Protein AF-A0A849QWS5-F1 (afdb_monomer)

Foldseek 3Di:
DDCVVVVVVVVVVCVVVVHDVVVVVVVVVVVVVVVVVVVVVVVVVVVVVCVLAPPAAADEDEPDPCLLVVCPPPVNVVDLVRHQYEYEAQSQCSCVVVVHHHPYYDYPPPHDND

Solvent-accessible surface area (backbone atoms only — not comparable to full-atom values): 6653 Å² total; per-residue (Å²): 132,56,67,85,70,42,54,63,56,53,52,49,50,30,62,78,73,69,52,57,66,71,58,52,54,51,51,52,50,54,52,50,54,59,51,59,77,39,44,71,60,53,54,50,51,50,50,58,50,44,71,68,45,68,98,54,54,72,46,77,40,58,66,50,91,56,45,63,59,56,53,73,38,73,66,38,65,60,47,55,74,77,30,44,34,31,19,38,39,50,18,42,39,54,35,48,76,70,76,42,81,58,82,38,79,48,66,95,79,79,56,66,85,120

pLDDT: mean 90.15, std 9.07, range [57.0, 98.25]

Sequence (114 aa):
MKYSDWDPIYKEILVDFGFEQEKDDEAAGVASELIARKREVVETVKREVEMRIKGKIALVCGNAPCLERDIREKEFDDLSRDHVVIAADGATSALLRNAIIPELVVSDLDGNIA

Secondary structure (DSSP, 8-state):
--HHHHHHHHHHHHHHHT--HHHHHHHHHHHHHHHHTTHHHHHHHHHHHHHHHTTS-EEEE---TTHHHHHHSHHHHHHHHHSEEEEETTHHHHHHHTT---SEEE--S-S---

Structure (mmCIF, N/CA/C/O backbone):
data_AF-A0A849QWS5-F1
#
_entry.id   AF-A0A849QWS5-F1
#
loop_
_atom_site.group_PDB
_atom_site.id
_atom_site.type_symbol
_atom_site.label_atom_id
_atom_site.label_alt_id
_atom_site.label_comp_id
_atom_site.label_asym_id
_atom_site.label_entity_id
_atom_site.label_seq_id
_atom_site.pdbx_PDB_ins_code
_atom_site.Cartn_x
_atom_site.Cartn_y
_atom_site.Cartn_z
_atom_site.occupancy
_atom_site.B_iso_or_equiv
_atom_site.auth_seq_id
_atom_site.auth_comp_id
_atom_site.auth_asym_id
_atom_site.auth_atom_id
_atom_site.pdbx_PDB_model_num
ATOM 1 N N . MET A 1 1 ? 11.175 -2.902 3.346 1.00 76.19 1 MET A N 1
ATOM 2 C CA . MET A 1 1 ? 12.264 -3.733 2.787 1.00 76.19 1 MET A CA 1
ATOM 3 C C . MET A 1 1 ? 13.445 -2.820 2.483 1.00 76.19 1 MET A C 1
ATOM 5 O O . MET A 1 1 ? 13.199 -1.666 2.145 1.00 76.19 1 MET A O 1
ATOM 9 N N . LYS A 1 2 ? 14.698 -3.253 2.668 1.00 91.81 2 LYS A N 1
ATOM 10 C CA . LYS A 1 2 ? 15.845 -2.443 2.224 1.00 91.81 2 LYS A CA 1
ATOM 11 C C . LYS A 1 2 ? 15.996 -2.603 0.715 1.00 91.81 2 LYS A C 1
ATOM 13 O O . LYS A 1 2 ? 15.686 -3.665 0.192 1.00 91.81 2 LYS A O 1
ATOM 18 N N . TYR A 1 3 ? 16.520 -1.588 0.032 1.00 90.62 3 TYR A N 1
ATOM 19 C CA . TYR A 1 3 ? 16.761 -1.681 -1.412 1.00 90.62 3 TYR A CA 1
ATOM 20 C C . TYR A 1 3 ? 17.631 -2.895 -1.775 1.00 90.62 3 TYR A C 1
ATOM 22 O O . TYR A 1 3 ? 17.331 -3.598 -2.728 1.00 90.62 3 TYR A O 1
ATOM 30 N N . SER A 1 4 ? 18.638 -3.200 -0.949 1.00 96.38 4 SER A N 1
ATOM 31 C CA . SER A 1 4 ? 19.498 -4.380 -1.108 1.00 96.38 4 SER A CA 1
ATOM 32 C C . SER A 1 4 ? 18.741 -5.707 -1.157 1.00 96.38 4 SER A C 1
ATOM 34 O O . SER A 1 4 ? 19.211 -6.641 -1.793 1.00 96.38 4 SER A O 1
ATOM 36 N N . ASP A 1 5 ? 17.603 -5.791 -0.468 1.00 96.69 5 ASP A N 1
ATOM 37 C CA . ASP A 1 5 ? 16.792 -7.005 -0.397 1.00 96.69 5 ASP A CA 1
ATOM 38 C C . ASP A 1 5 ? 15.754 -7.035 -1.534 1.00 96.69 5 ASP A C 1
ATOM 40 O O . ASP A 1 5 ? 15.306 -8.103 -1.933 1.00 96.69 5 ASP A O 1
ATOM 44 N N . TRP A 1 6 ? 15.376 -5.860 -2.052 1.00 95.62 6 TRP A N 1
ATOM 45 C CA . TRP A 1 6 ? 14.385 -5.692 -3.117 1.00 95.62 6 TRP A CA 1
ATOM 46 C C . TRP A 1 6 ? 14.977 -5.830 -4.523 1.00 95.62 6 TRP A C 1
ATOM 48 O O . TRP A 1 6 ? 14.368 -6.461 -5.378 1.00 95.62 6 TRP A O 1
ATOM 58 N N . ASP A 1 7 ? 16.164 -5.268 -4.766 1.00 95.88 7 ASP A N 1
ATOM 59 C CA . ASP A 1 7 ? 16.812 -5.236 -6.085 1.00 95.88 7 ASP A CA 1
ATOM 60 C C . ASP A 1 7 ? 16.957 -6.624 -6.745 1.00 95.88 7 ASP A C 1
ATOM 62 O O . ASP A 1 7 ? 16.670 -6.735 -7.939 1.00 95.88 7 ASP A O 1
ATOM 66 N N . PRO A 1 8 ? 17.311 -7.705 -6.015 1.00 97.44 8 PRO A N 1
ATOM 67 C CA . PRO A 1 8 ? 17.324 -9.046 -6.598 1.00 97.44 8 PRO A CA 1
ATOM 68 C C . PRO A 1 8 ? 15.936 -9.511 -7.059 1.00 97.44 8 PRO A C 1
ATOM 70 O O . PRO A 1 8 ? 15.813 -10.039 -8.159 1.00 97.44 8 PRO A O 1
ATOM 73 N N . ILE A 1 9 ? 14.892 -9.258 -6.261 1.00 97.75 9 ILE A N 1
ATOM 74 C CA . ILE A 1 9 ? 13.502 -9.633 -6.577 1.00 97.75 9 ILE A CA 1
ATOM 75 C C . ILE A 1 9 ? 13.010 -8.852 -7.799 1.00 97.75 9 ILE A C 1
ATOM 77 O O . ILE A 1 9 ? 12.412 -9.417 -8.708 1.00 97.75 9 ILE A O 1
ATOM 81 N N . TYR A 1 10 ? 13.298 -7.551 -7.853 1.00 96.19 10 TYR A N 1
ATOM 82 C CA . TYR A 1 10 ? 12.964 -6.716 -9.003 1.00 96.19 10 TYR A CA 1
ATOM 83 C C . TYR A 1 10 ? 13.599 -7.237 -10.300 1.00 96.19 10 TYR A C 1
ATOM 85 O O . TYR A 1 10 ? 12.927 -7.332 -11.324 1.00 96.19 10 TYR A O 1
ATOM 93 N N . LYS A 1 11 ? 14.870 -7.651 -10.257 1.00 97.25 11 LYS A N 1
ATOM 94 C CA . LYS A 1 11 ? 15.551 -8.236 -11.422 1.00 97.25 11 LYS A CA 1
ATOM 95 C C . LYS A 1 11 ? 14.933 -9.557 -11.871 1.00 97.25 11 LYS A C 1
ATOM 97 O O . LYS A 1 11 ? 14.865 -9.796 -13.073 1.00 97.25 11 LYS A O 1
ATOM 102 N N . GLU A 1 12 ? 14.474 -10.393 -10.941 1.00 98.25 12 GLU A N 1
ATOM 103 C CA . GLU A 1 12 ? 13.713 -11.607 -11.273 1.00 98.25 12 GLU A CA 1
ATOM 104 C C . GLU A 1 12 ? 12.407 -11.254 -12.002 1.00 98.25 12 GLU A C 1
ATOM 106 O O . GLU A 1 12 ? 12.129 -11.819 -13.057 1.00 98.25 12 GLU A O 1
ATOM 111 N N . ILE A 1 13 ? 11.674 -10.238 -11.532 1.00 97.38 13 I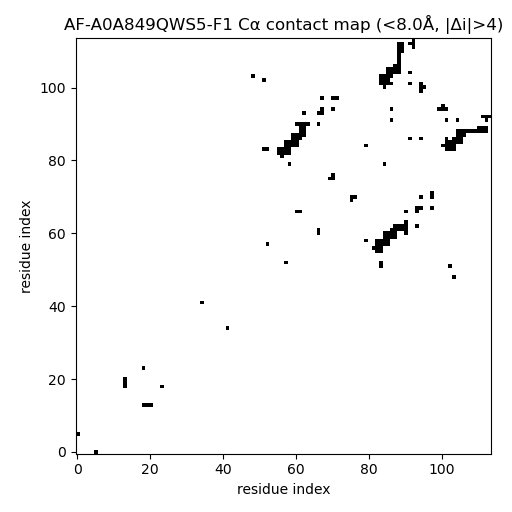LE A N 1
ATOM 112 C CA . ILE A 1 13 ? 10.452 -9.746 -12.190 1.00 97.38 13 ILE A CA 1
ATOM 113 C C . ILE A 1 13 ? 10.744 -9.269 -13.621 1.00 97.38 13 ILE A C 1
ATOM 115 O O . ILE A 1 13 ? 10.021 -9.630 -14.548 1.00 97.38 13 ILE A O 1
ATOM 119 N N . LEU A 1 14 ? 11.810 -8.494 -13.841 1.00 97.75 14 LEU A N 1
ATOM 120 C CA . LEU A 1 14 ? 12.178 -8.052 -15.192 1.00 97.75 14 LEU A CA 1
ATOM 121 C C . LEU A 1 14 ? 12.394 -9.237 -16.143 1.00 97.75 14 LEU A C 1
ATOM 123 O O . LEU A 1 14 ? 11.946 -9.196 -17.289 1.00 97.75 14 LEU A O 1
ATOM 127 N N . VAL A 1 15 ? 13.042 -10.303 -15.664 1.00 97.69 15 VAL A N 1
ATOM 128 C CA . VAL A 1 15 ? 13.266 -11.527 -16.446 1.00 97.69 15 VAL A CA 1
ATOM 129 C C . VAL A 1 15 ? 11.953 -12.252 -16.729 1.00 97.69 15 VAL A C 1
ATOM 131 O O . VAL A 1 15 ? 11.698 -12.594 -17.884 1.00 97.69 15 VAL A O 1
ATOM 134 N N . ASP A 1 16 ? 11.114 -12.451 -15.713 1.00 98.12 16 ASP A N 1
ATOM 135 C CA . ASP A 1 16 ? 9.850 -13.187 -15.833 1.00 98.12 16 ASP A CA 1
ATOM 136 C C . ASP A 1 16 ? 8.892 -12.544 -16.843 1.00 98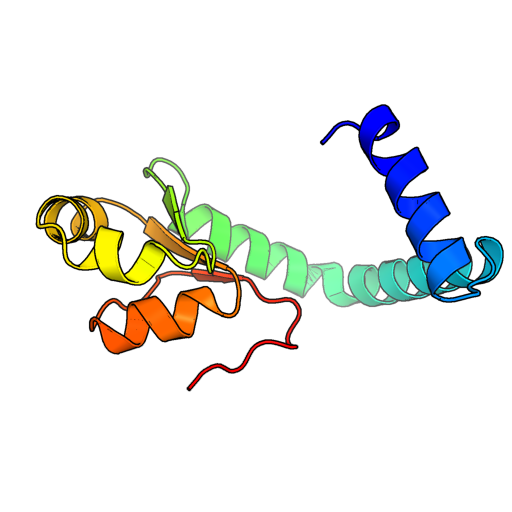.12 16 ASP A C 1
ATOM 138 O O . ASP A 1 16 ? 8.219 -13.239 -17.609 1.00 98.12 16 ASP A O 1
ATOM 142 N N . PHE A 1 17 ? 8.853 -11.211 -16.876 1.00 96.75 17 PHE A N 1
ATOM 143 C CA . PHE A 1 17 ? 7.987 -10.451 -17.776 1.00 96.75 17 PHE A CA 1
ATOM 144 C C . PHE A 1 17 ? 8.669 -10.031 -19.089 1.00 96.75 17 PHE A C 1
ATOM 146 O O . PHE A 1 17 ? 7.994 -9.547 -20.000 1.00 96.75 17 PHE A O 1
ATOM 153 N N . GLY A 1 18 ? 9.985 -10.228 -19.218 1.00 97.31 18 GLY A N 1
ATOM 154 C CA . GLY A 1 18 ? 10.762 -9.817 -20.390 1.00 97.31 18 GLY A CA 1
ATOM 155 C C . GLY A 1 18 ? 10.875 -8.298 -20.545 1.00 97.31 18 GLY A C 1
ATOM 156 O O . GLY A 1 18 ? 10.905 -7.794 -21.669 1.00 97.31 18 GLY A O 1
ATOM 157 N N . PHE A 1 19 ? 10.898 -7.565 -19.431 1.00 97.25 19 PHE A N 1
ATOM 1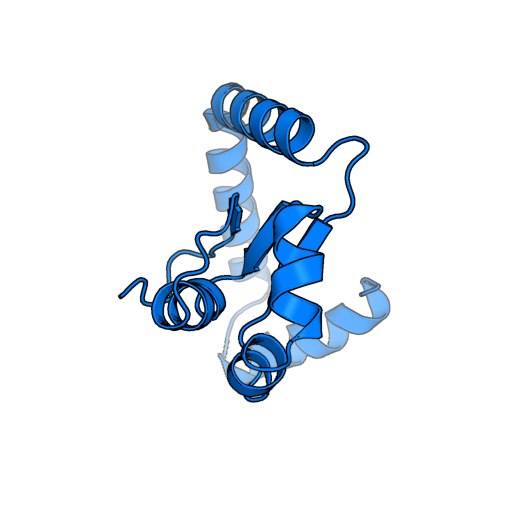58 C CA . PHE A 1 19 ? 11.020 -6.111 -19.423 1.00 97.25 19 PHE A CA 1
ATOM 159 C C . PHE A 1 19 ? 12.483 -5.661 -19.502 1.00 97.25 19 PHE A C 1
ATOM 161 O O . PHE A 1 19 ? 13.371 -6.222 -18.862 1.00 97.25 19 PHE A O 1
ATOM 168 N N . GLU A 1 20 ? 12.726 -4.609 -20.284 1.00 97.75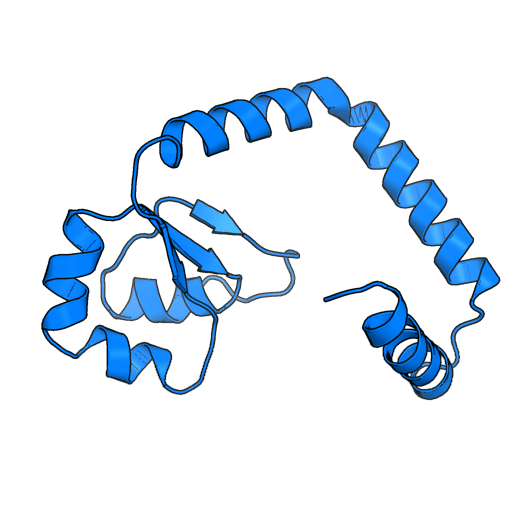 20 GLU A N 1
ATOM 169 C CA . GLU A 1 20 ? 14.001 -3.889 -20.292 1.00 97.75 20 GLU A CA 1
ATOM 170 C C . GLU A 1 20 ? 14.016 -2.920 -19.107 1.00 97.75 20 GLU A C 1
ATOM 172 O O . GLU A 1 20 ? 13.113 -2.088 -18.988 1.00 97.75 20 GLU A O 1
ATOM 177 N N . GLN A 1 21 ? 15.037 -3.008 -18.250 1.00 96.75 21 GLN A N 1
ATOM 178 C CA . GLN A 1 21 ? 15.148 -2.157 -17.064 1.00 96.75 21 GLN A CA 1
ATOM 179 C C . GLN A 1 21 ? 15.114 -0.671 -17.439 1.00 96.75 21 GLN A C 1
ATOM 181 O O . GLN A 1 21 ? 14.415 0.111 -16.806 1.00 96.75 21 GLN A O 1
ATOM 186 N N . GLU A 1 22 ? 15.809 -0.287 -18.511 1.00 97.81 22 GLU A N 1
ATOM 187 C CA . GLU A 1 22 ? 15.873 1.102 -18.963 1.00 97.81 22 GLU A CA 1
ATOM 188 C C . GLU A 1 22 ? 14.483 1.661 -19.297 1.00 97.81 22 GLU A C 1
ATOM 190 O O . GLU A 1 22 ? 14.189 2.816 -18.996 1.00 97.81 22 GLU A O 1
ATOM 195 N N . LYS A 1 23 ? 13.601 0.840 -19.879 1.00 97.88 23 LYS A N 1
ATOM 196 C CA . LYS A 1 23 ? 12.230 1.254 -20.210 1.00 97.88 23 LYS A CA 1
ATOM 197 C C . LYS A 1 23 ? 11.347 1.365 -18.974 1.00 97.88 23 LYS A C 1
ATOM 199 O O . LYS A 1 23 ? 10.475 2.232 -18.933 1.00 97.88 23 LYS A O 1
ATOM 204 N N . ASP A 1 24 ? 11.556 0.498 -17.989 1.00 96.50 24 ASP A N 1
ATOM 205 C CA . ASP A 1 24 ? 10.862 0.582 -16.704 1.00 96.50 24 ASP A CA 1
ATOM 206 C C . ASP A 1 24 ? 11.292 1.842 -15.930 1.00 96.50 24 ASP A C 1
ATOM 208 O O . ASP A 1 24 ? 10.445 2.602 -15.459 1.00 96.50 24 ASP A O 1
ATOM 212 N N . ASP A 1 25 ? 12.593 2.151 -15.924 1.00 96.12 25 ASP A N 1
ATOM 213 C CA . ASP A 1 25 ? 13.148 3.384 -15.356 1.00 96.12 25 ASP A CA 1
ATOM 214 C C . ASP A 1 25 ? 12.592 4.641 -16.061 1.00 96.12 25 ASP A C 1
ATOM 216 O O . ASP A 1 25 ? 12.201 5.615 -15.405 1.00 96.12 25 ASP A O 1
ATOM 220 N N . GLU A 1 26 ? 12.492 4.628 -17.397 1.00 98.06 26 GLU A N 1
ATOM 221 C CA . GLU A 1 26 ? 11.851 5.700 -18.173 1.00 98.06 26 GLU A CA 1
ATOM 222 C C . GLU A 1 26 ? 10.373 5.879 -17.787 1.00 98.06 26 GLU A C 1
ATOM 224 O O . GLU A 1 26 ? 9.919 7.005 -17.545 1.00 98.06 26 GLU A O 1
ATOM 229 N N . ALA A 1 27 ? 9.620 4.780 -17.683 1.00 96.69 27 ALA A N 1
ATOM 230 C CA . ALA A 1 27 ? 8.217 4.805 -17.280 1.00 96.69 27 ALA A CA 1
ATOM 231 C C . ALA A 1 27 ? 8.041 5.349 -15.851 1.00 96.69 27 ALA A C 1
ATOM 233 O O . ALA A 1 27 ? 7.162 6.187 -15.612 1.00 96.69 27 ALA A O 1
ATOM 234 N N . ALA A 1 28 ? 8.907 4.948 -14.915 1.00 95.06 28 ALA A N 1
ATOM 235 C CA . ALA A 1 28 ? 8.939 5.475 -13.554 1.00 95.06 28 ALA A CA 1
ATOM 236 C C . ALA A 1 28 ? 9.224 6.988 -13.532 1.00 95.06 28 ALA A C 1
ATOM 238 O O . ALA A 1 28 ? 8.587 7.735 -12.779 1.00 95.06 28 ALA A O 1
ATOM 239 N N . GLY A 1 29 ? 10.119 7.465 -14.404 1.00 97.75 29 GLY A N 1
ATOM 240 C CA . GLY A 1 29 ? 10.382 8.889 -14.613 1.00 97.75 29 GLY A CA 1
ATOM 241 C C . GLY A 1 29 ? 9.130 9.658 -15.045 1.00 97.75 29 GLY A C 1
ATOM 242 O O . GLY A 1 29 ? 8.758 10.650 -14.411 1.00 97.75 29 GLY A O 1
ATOM 243 N N . VAL A 1 30 ? 8.419 9.160 -16.060 1.00 97.44 30 VAL A N 1
ATOM 244 C CA . VAL A 1 30 ? 7.156 9.757 -16.532 1.00 97.44 30 VAL A CA 1
ATOM 245 C C . VAL A 1 30 ? 6.105 9.781 -15.419 1.00 97.44 30 VAL A C 1
ATOM 247 O O . VAL A 1 30 ? 5.460 10.811 -15.197 1.00 97.44 30 VAL A O 1
ATOM 250 N N . ALA A 1 31 ? 5.941 8.682 -14.679 1.00 93.94 31 ALA A N 1
ATOM 251 C CA . ALA A 1 31 ? 5.009 8.615 -13.555 1.00 93.94 31 ALA A CA 1
ATOM 252 C C . ALA A 1 31 ? 5.342 9.662 -12.476 1.00 93.94 31 ALA A C 1
ATOM 254 O O . ALA A 1 31 ? 4.453 10.380 -12.008 1.00 93.94 31 ALA A O 1
ATOM 255 N N . SER A 1 32 ? 6.626 9.811 -12.135 1.00 94.25 32 SER A N 1
ATOM 256 C CA . SER A 1 32 ? 7.112 10.813 -11.182 1.00 94.25 32 SER A CA 1
ATOM 257 C C . SER A 1 32 ? 6.772 12.241 -11.623 1.00 94.25 32 SER A C 1
ATOM 259 O O . SER A 1 32 ? 6.252 13.033 -10.830 1.00 94.25 32 SER A O 1
ATOM 261 N N . GLU A 1 33 ? 6.963 12.569 -12.904 1.00 95.81 33 GLU A N 1
ATOM 262 C CA . GLU A 1 33 ? 6.592 13.880 -13.445 1.00 95.81 33 GLU A CA 1
ATOM 263 C C . GLU A 1 33 ? 5.086 14.150 -13.367 1.00 95.81 33 GLU A C 1
ATOM 265 O O . GLU A 1 33 ? 4.662 15.251 -12.996 1.00 95.81 33 GLU A O 1
ATOM 270 N N . LEU A 1 34 ? 4.258 13.157 -13.700 1.00 93.31 34 LEU A N 1
ATOM 271 C CA . LEU A 1 34 ? 2.801 13.279 -13.636 1.00 93.31 34 LEU A CA 1
ATOM 272 C C . LEU A 1 34 ? 2.318 13.523 -12.202 1.00 93.31 34 LEU A C 1
ATOM 274 O O . LEU A 1 34 ? 1.440 14.363 -11.982 1.00 93.31 34 LEU A O 1
ATOM 278 N N . ILE A 1 35 ? 2.911 12.833 -11.227 1.00 90.12 35 ILE A N 1
ATOM 279 C CA . ILE A 1 35 ? 2.622 13.029 -9.802 1.00 90.12 35 ILE A CA 1
ATOM 280 C C . ILE A 1 35 ? 3.091 14.415 -9.349 1.00 90.12 35 ILE A C 1
ATOM 282 O O . ILE A 1 35 ? 2.349 15.124 -8.665 1.00 90.12 35 ILE A O 1
ATOM 286 N N . ALA A 1 36 ? 4.281 14.854 -9.771 1.00 91.12 36 ALA A N 1
ATOM 287 C CA . ALA A 1 36 ? 4.825 16.162 -9.414 1.00 91.12 36 ALA A CA 1
ATOM 288 C C . ALA A 1 36 ? 3.927 17.321 -9.883 1.00 91.12 36 ALA A C 1
ATOM 290 O O . ALA A 1 36 ? 3.755 18.299 -9.152 1.00 91.12 36 ALA A O 1
ATOM 291 N N . ARG A 1 37 ? 3.282 17.193 -11.051 1.00 93.75 37 ARG A N 1
ATOM 292 C CA . ARG A 1 37 ? 2.289 18.165 -11.553 1.00 93.75 37 ARG A CA 1
ATOM 293 C C . ARG A 1 37 ? 1.030 18.250 -10.681 1.00 93.75 37 ARG A C 1
ATOM 295 O O . ARG A 1 37 ? 0.315 19.243 -10.747 1.00 93.75 37 ARG A O 1
ATOM 302 N N . LYS A 1 38 ? 0.768 17.242 -9.844 1.00 91.44 38 LYS A N 1
ATOM 303 C CA . LYS A 1 38 ? -0.362 17.174 -8.903 1.00 91.44 38 LYS A CA 1
ATOM 304 C C . LYS A 1 38 ? 0.049 17.461 -7.453 1.00 91.44 38 LYS A C 1
ATOM 306 O O . LYS A 1 38 ? -0.674 17.089 -6.530 1.00 91.44 38 LYS A O 1
ATOM 311 N N . ARG A 1 39 ? 1.189 18.129 -7.227 1.00 88.31 39 ARG A N 1
ATOM 312 C CA . ARG A 1 39 ? 1.760 18.369 -5.887 1.00 88.31 39 ARG A CA 1
ATOM 313 C C . ARG A 1 39 ? 0.761 18.938 -4.873 1.00 88.31 39 ARG A C 1
ATOM 315 O O . ARG A 1 39 ? 0.765 18.498 -3.730 1.00 88.31 39 ARG A O 1
ATOM 322 N N . GLU A 1 40 ? -0.093 19.881 -5.265 1.00 89.38 40 GLU A N 1
ATOM 323 C CA . GLU A 1 40 ? -1.094 20.469 -4.357 1.00 89.38 40 GLU A CA 1
ATOM 324 C C . GLU A 1 40 ? -2.138 19.448 -3.885 1.00 89.38 40 GLU A C 1
ATOM 326 O O . GLU A 1 40 ? -2.492 19.415 -2.705 1.00 89.38 40 GLU A O 1
ATOM 331 N N . VAL A 1 41 ? -2.587 18.568 -4.786 1.00 89.94 41 VAL A N 1
ATOM 332 C CA . VAL A 1 41 ? -3.497 17.465 -4.450 1.00 89.94 41 VAL A CA 1
ATOM 333 C C . VAL A 1 41 ? -2.796 16.491 -3.509 1.00 89.94 41 VAL A C 1
ATOM 335 O O . VAL A 1 41 ? -3.363 16.119 -2.488 1.00 89.94 41 VAL A O 1
ATOM 338 N N . VAL A 1 42 ? -1.546 16.126 -3.809 1.00 88.19 42 VAL A N 1
ATOM 339 C CA . VAL A 1 42 ? -0.744 15.215 -2.975 1.00 88.19 42 VAL A CA 1
ATOM 340 C C . VAL A 1 42 ? -0.559 15.772 -1.564 1.00 88.19 42 VAL A C 1
ATOM 342 O O . VAL A 1 42 ? -0.749 15.051 -0.590 1.00 88.19 42 VAL A O 1
ATOM 345 N N . GLU A 1 43 ? -0.238 17.058 -1.434 1.00 92.56 43 GLU A N 1
ATOM 346 C CA . GLU A 1 43 ? -0.071 17.711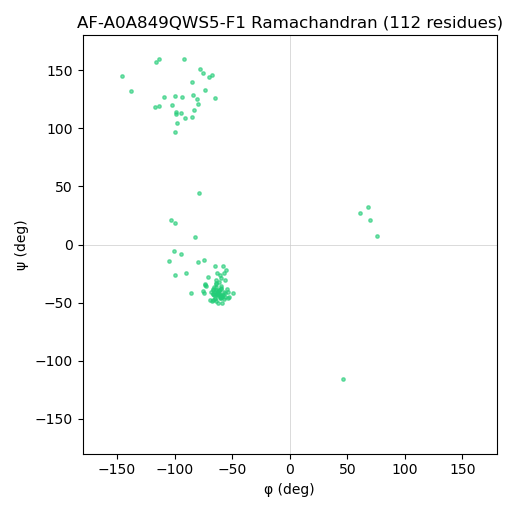 -0.133 1.00 92.56 43 GLU A CA 1
ATOM 347 C C . GLU A 1 43 ? -1.397 17.790 0.640 1.00 92.56 43 GLU A C 1
ATOM 349 O O . GLU A 1 43 ? -1.426 17.568 1.850 1.00 92.56 43 GLU A O 1
ATOM 354 N N . THR A 1 44 ? -2.509 18.043 -0.054 1.00 94.12 44 THR A N 1
ATOM 355 C CA . THR A 1 44 ? -3.851 18.001 0.545 1.00 94.12 44 THR A CA 1
ATOM 356 C C . THR A 1 44 ? -4.183 16.603 1.068 1.00 94.12 44 THR A C 1
ATOM 358 O O . THR A 1 44 ? -4.533 16.455 2.236 1.00 94.12 44 THR A O 1
ATOM 361 N N . VAL A 1 45 ? -4.001 15.566 0.244 1.00 91.38 45 VAL A N 1
ATOM 362 C CA . VAL A 1 45 ? -4.235 14.164 0.631 1.00 91.38 45 VAL A CA 1
ATOM 363 C C . VAL A 1 45 ? -3.345 13.770 1.806 1.00 91.38 45 VAL A C 1
ATOM 365 O O . VAL A 1 45 ? -3.823 13.172 2.767 1.00 91.38 45 VAL A O 1
ATOM 368 N N . LYS A 1 46 ? -2.067 14.159 1.782 1.00 93.31 46 LYS A N 1
ATOM 369 C CA . LYS A 1 46 ? -1.134 13.913 2.883 1.00 93.31 46 LYS A CA 1
ATOM 370 C C . LYS A 1 46 ? -1.649 14.501 4.198 1.00 93.31 46 LYS A C 1
ATOM 372 O O . LYS A 1 46 ? -1.656 13.799 5.204 1.00 93.31 46 LYS A O 1
ATOM 377 N N . ARG A 1 47 ? -2.118 15.753 4.198 1.00 95.69 47 ARG A N 1
ATOM 378 C CA . ARG A 1 47 ? -2.688 16.397 5.397 1.00 95.69 47 ARG A CA 1
ATOM 379 C C . ARG A 1 47 ? -3.944 15.684 5.888 1.00 95.69 47 ARG A C 1
ATOM 381 O O . ARG A 1 47 ? -4.081 15.462 7.085 1.00 95.69 47 ARG A O 1
ATOM 388 N N . GLU A 1 48 ? -4.836 15.296 4.981 1.00 94.50 48 GLU A N 1
ATOM 389 C CA . GLU A 1 48 ? -6.055 14.544 5.308 1.00 94.50 48 GLU A CA 1
ATOM 390 C C . GLU A 1 48 ? -5.753 13.182 5.948 1.00 94.50 48 GLU A C 1
ATOM 392 O O . GLU A 1 48 ? -6.423 12.780 6.905 1.00 94.50 48 GLU A O 1
ATOM 397 N N . VAL A 1 49 ? -4.730 12.486 5.448 1.00 94.81 49 VAL A N 1
ATOM 398 C CA . VAL A 1 49 ? -4.243 11.227 6.023 1.00 94.81 49 VAL A CA 1
ATOM 399 C C . VAL A 1 49 ? -3.606 11.477 7.389 1.00 94.81 49 VAL A C 1
ATOM 401 O O . VAL A 1 49 ? -3.979 10.817 8.357 1.00 94.81 49 VAL A O 1
ATOM 404 N N . GLU A 1 50 ? -2.713 12.466 7.511 1.00 95.31 50 GLU A N 1
ATOM 405 C CA . GLU A 1 50 ? -2.077 12.836 8.782 1.00 95.31 50 GLU A CA 1
ATOM 406 C C . GLU A 1 50 ? -3.110 13.179 9.864 1.00 95.31 50 GLU A C 1
ATOM 408 O O . GLU A 1 50 ? -3.002 12.683 10.984 1.00 95.31 50 GLU A O 1
ATOM 413 N N . MET A 1 51 ? -4.140 13.967 9.542 1.00 94.19 51 MET A N 1
ATOM 414 C CA . MET A 1 51 ? -5.221 14.297 10.480 1.00 94.19 51 MET A CA 1
ATOM 415 C C . MET A 1 51 ? -5.993 13.060 10.952 1.00 94.19 51 MET A C 1
ATOM 417 O O . MET A 1 51 ? -6.458 13.020 12.093 1.00 94.19 51 MET A O 1
ATOM 421 N N . ARG A 1 52 ? -6.126 12.038 10.098 1.00 92.00 52 ARG A N 1
ATOM 422 C CA . ARG A 1 52 ? -6.813 10.793 10.454 1.00 92.00 52 ARG A CA 1
ATOM 423 C C . ARG A 1 52 ? -5.978 9.921 11.380 1.00 92.00 52 ARG A C 1
ATOM 425 O O . ARG A 1 52 ? -6.555 9.412 12.338 1.00 92.00 52 ARG A O 1
ATOM 432 N N . ILE A 1 53 ? -4.668 9.798 11.143 1.00 94.31 53 ILE A N 1
ATOM 433 C CA . ILE A 1 53 ? -3.799 8.811 11.818 1.00 94.31 53 ILE A CA 1
ATOM 434 C C . ILE A 1 53 ? -2.972 9.363 12.988 1.00 94.31 53 ILE A C 1
ATOM 436 O O . ILE A 1 53 ? -2.582 8.607 13.876 1.00 94.31 53 ILE A O 1
ATOM 440 N N . LYS A 1 54 ? -2.646 10.661 13.004 1.00 94.25 54 LYS A N 1
ATOM 441 C CA . LYS A 1 54 ? -1.652 11.208 13.938 1.00 94.25 54 LYS A CA 1
ATOM 442 C C . LYS A 1 54 ? -2.115 11.086 15.391 1.00 94.25 54 LYS A C 1
ATOM 444 O O . LYS A 1 54 ? -3.174 11.581 15.760 1.00 94.25 54 LYS A O 1
ATOM 449 N N . GLY A 1 55 ? -1.271 10.470 16.221 1.00 92.81 55 GLY A N 1
ATOM 450 C CA . GLY A 1 55 ? -1.540 10.265 17.648 1.00 92.81 55 GLY A CA 1
ATOM 451 C C . GLY A 1 55 ? -2.545 9.150 17.949 1.00 92.81 55 GLY A C 1
ATOM 452 O O . GLY A 1 55 ? -2.921 8.992 19.106 1.00 92.81 55 GLY A O 1
ATOM 453 N N . LYS A 1 56 ? -2.966 8.386 16.935 1.00 91.06 56 LYS A N 1
ATOM 454 C CA . LYS A 1 56 ? -3.845 7.224 17.075 1.00 91.06 56 LYS A CA 1
ATOM 455 C C . LYS A 1 56 ? -3.089 5.953 16.716 1.00 91.06 56 LYS A C 1
ATOM 457 O O . LYS A 1 56 ? -2.075 5.999 16.019 1.00 91.06 56 LYS A O 1
ATOM 462 N N . ILE A 1 57 ? -3.595 4.817 17.176 1.00 91.50 57 ILE A N 1
ATOM 463 C CA . ILE A 1 57 ? -3.086 3.517 16.750 1.00 91.50 57 ILE A CA 1
ATOM 464 C C . ILE A 1 57 ? -3.786 3.157 15.434 1.00 91.50 57 ILE A C 1
ATOM 466 O O . ILE A 1 57 ? -5.008 3.252 15.332 1.00 91.50 57 ILE A O 1
ATOM 470 N N . ALA A 1 58 ? -3.008 2.796 14.414 1.00 92.56 58 ALA A N 1
ATOM 471 C CA . ALA A 1 58 ? -3.526 2.386 13.113 1.00 92.56 58 ALA A CA 1
ATOM 472 C C . ALA A 1 58 ? -3.529 0.857 13.001 1.00 92.56 58 ALA A C 1
ATOM 474 O O . ALA A 1 58 ? -2.495 0.219 13.206 1.00 92.56 58 ALA A O 1
ATOM 475 N N . LEU A 1 59 ? -4.678 0.288 12.647 1.00 93.00 59 LEU A N 1
ATOM 476 C CA . LEU A 1 59 ? -4.843 -1.126 12.339 1.00 93.00 59 LEU A CA 1
ATOM 477 C C . LEU A 1 59 ? -4.808 -1.295 10.819 1.00 93.00 59 LEU A C 1
ATOM 479 O O . LEU A 1 59 ? -5.756 -0.933 10.128 1.00 93.00 59 LEU A O 1
ATOM 483 N N . VAL A 1 60 ? -3.694 -1.806 10.294 1.00 94.19 60 VAL A N 1
ATOM 484 C CA . VAL A 1 60 ? -3.504 -1.989 8.848 1.00 94.19 60 VAL A CA 1
ATOM 485 C C . VAL A 1 60 ? -3.888 -3.412 8.458 1.00 94.19 60 VAL A C 1
ATOM 487 O O . VAL A 1 60 ? -3.217 -4.371 8.835 1.00 94.19 60 VAL A O 1
ATOM 490 N N . CYS A 1 61 ? -4.958 -3.545 7.682 1.00 93.75 61 CYS A N 1
ATOM 491 C CA . CYS A 1 61 ? -5.492 -4.821 7.227 1.00 93.75 61 CYS A CA 1
ATOM 492 C C . CYS A 1 61 ? -5.024 -5.109 5.798 1.00 93.75 61 CYS A C 1
ATOM 494 O O . CYS A 1 61 ? -5.413 -4.414 4.860 1.00 93.75 61 CYS A O 1
ATOM 496 N N . GLY A 1 62 ? -4.209 -6.152 5.631 1.00 93.56 62 GLY A N 1
ATOM 497 C CA . GLY A 1 62 ? -3.895 -6.738 4.325 1.00 93.56 62 GLY A CA 1
ATOM 498 C C . GLY A 1 62 ? -4.849 -7.878 3.970 1.00 93.56 62 GLY A C 1
ATOM 499 O O . GLY A 1 62 ? -5.451 -8.477 4.857 1.00 93.56 62 GLY A O 1
ATOM 500 N N . ASN A 1 63 ? -4.960 -8.222 2.685 1.00 91.75 63 ASN A N 1
ATOM 501 C CA . ASN A 1 63 ? -5.882 -9.257 2.192 1.00 91.75 63 ASN A CA 1
ATOM 502 C C . ASN A 1 63 ? -5.370 -10.698 2.420 1.00 91.75 63 ASN A C 1
ATOM 504 O O . ASN A 1 63 ? -5.387 -11.538 1.520 1.00 91.75 63 ASN A O 1
ATOM 508 N N . ALA A 1 64 ? -4.846 -10.987 3.612 1.00 91.75 64 ALA A N 1
ATOM 509 C CA . ALA A 1 64 ? -4.409 -12.333 3.960 1.00 91.75 64 ALA A CA 1
ATOM 510 C C . ALA A 1 64 ? -5.624 -13.279 4.060 1.00 91.75 64 ALA A C 1
ATOM 512 O O . ALA A 1 64 ? -6.667 -12.864 4.569 1.00 91.75 64 ALA A O 1
ATOM 513 N N . PRO A 1 65 ? -5.506 -14.569 3.685 1.00 91.69 65 PRO A N 1
ATOM 514 C CA . PRO A 1 65 ? -6.614 -15.524 3.796 1.00 91.69 65 PRO A CA 1
ATOM 515 C C . PRO A 1 65 ? -7.191 -15.671 5.213 1.00 91.69 65 PRO A C 1
ATOM 517 O O . PRO A 1 65 ? -8.342 -16.070 5.374 1.00 91.69 65 PRO A O 1
ATOM 520 N N . CYS A 1 66 ? -6.404 -15.361 6.248 1.00 91.44 66 CYS A N 1
ATOM 521 C CA . CYS A 1 66 ? -6.851 -15.399 7.637 1.00 91.44 66 CYS A CA 1
ATOM 522 C C . CYS A 1 66 ? -7.658 -14.170 8.070 1.00 91.44 66 CYS A C 1
ATOM 524 O O . CYS A 1 66 ? -8.344 -14.265 9.082 1.00 91.44 66 CYS A O 1
ATOM 526 N N . LEU A 1 67 ? -7.647 -13.066 7.310 1.00 91.75 67 LEU A N 1
ATOM 527 C CA . LEU A 1 67 ? -8.249 -11.793 7.721 1.00 91.75 67 LEU A CA 1
ATOM 528 C C . LEU A 1 67 ? -9.713 -11.955 8.153 1.00 91.75 67 LEU A C 1
ATOM 530 O O . LEU A 1 67 ? -10.104 -11.445 9.193 1.00 91.75 67 LEU A O 1
ATOM 534 N N . GLU A 1 68 ? -10.526 -12.700 7.398 1.00 89.31 68 GLU A N 1
ATOM 535 C CA . GLU A 1 68 ? -11.932 -12.909 7.772 1.00 89.31 68 GLU A CA 1
ATOM 536 C C . GLU A 1 68 ? -12.106 -13.672 9.086 1.00 89.31 68 GLU A C 1
ATOM 538 O O . GLU A 1 68 ? -13.068 -13.427 9.810 1.00 89.31 68 GLU A O 1
ATOM 543 N N . ARG A 1 69 ? -11.214 -14.620 9.385 1.00 89.25 69 ARG A N 1
ATOM 544 C CA . ARG A 1 69 ? -11.245 -15.335 10.662 1.00 89.25 69 ARG A CA 1
ATOM 545 C C . ARG A 1 69 ? -10.854 -14.382 11.784 1.00 89.25 69 ARG A C 1
ATOM 547 O O . ARG A 1 69 ? -11.576 -14.314 12.769 1.00 89.25 69 ARG A O 1
ATOM 554 N N . ASP A 1 70 ? -9.772 -13.637 11.588 1.00 88.31 70 ASP A N 1
ATOM 555 C CA . ASP A 1 70 ? -9.221 -12.723 12.585 1.00 88.31 70 ASP A CA 1
ATOM 556 C C . ASP A 1 70 ? -10.218 -11.582 12.904 1.00 88.31 70 ASP A C 1
ATOM 558 O O . ASP A 1 70 ? -10.335 -11.174 14.053 1.00 88.31 70 ASP A O 1
ATOM 562 N N . ILE A 1 71 ? -11.025 -11.133 11.927 1.00 88.25 71 ILE A N 1
ATOM 563 C CA . ILE A 1 71 ? -12.122 -10.165 12.143 1.00 88.25 71 ILE A CA 1
ATOM 564 C C . ILE A 1 71 ? -13.259 -10.744 13.000 1.00 88.25 71 ILE A C 1
ATOM 566 O O . ILE A 1 71 ? -13.850 -10.039 13.811 1.00 88.25 71 ILE A O 1
ATOM 570 N N . ARG A 1 72 ? -13.615 -12.020 12.809 1.00 83.62 72 ARG A N 1
ATOM 571 C CA . ARG A 1 72 ? -14.729 -12.652 13.545 1.00 83.62 72 ARG A CA 1
ATOM 572 C C . ARG A 1 72 ? -14.375 -12.964 14.999 1.00 83.62 72 ARG A C 1
ATOM 574 O O . ARG A 1 72 ? -15.261 -13.308 15.785 1.00 83.62 72 ARG A O 1
ATOM 581 N N . GLU A 1 73 ? -13.098 -12.899 15.355 1.00 80.75 73 GLU A N 1
ATOM 582 C CA . GLU A 1 73 ? -12.653 -13.007 16.736 1.00 80.75 73 GLU A CA 1
ATOM 583 C C . GLU A 1 73 ? -12.991 -11.705 17.479 1.00 80.75 73 GLU A C 1
ATOM 585 O O . GLU A 1 73 ? -12.749 -10.606 16.988 1.00 80.75 73 GLU A O 1
ATOM 590 N N . LYS A 1 74 ? -13.577 -11.819 18.682 1.00 59.25 74 LYS A N 1
ATOM 591 C CA . LYS A 1 74 ? -14.111 -10.673 19.452 1.00 59.25 74 LYS A CA 1
ATOM 592 C C . LYS A 1 74 ? -13.096 -9.553 19.708 1.00 59.25 74 LYS A C 1
ATOM 594 O O . LYS A 1 74 ? -13.501 -8.427 19.965 1.00 59.25 74 LYS A O 1
ATOM 599 N N . GLU A 1 75 ? -11.803 -9.856 19.645 1.00 65.06 75 GLU A N 1
ATOM 600 C CA . GLU A 1 75 ? -10.737 -8.872 19.822 1.00 65.06 75 GLU A CA 1
ATOM 601 C C . GLU A 1 75 ? -10.754 -7.798 18.723 1.00 65.06 75 GLU A C 1
ATOM 603 O O . GLU A 1 75 ? -10.426 -6.647 18.998 1.00 65.06 75 GLU A O 1
ATOM 608 N N . PHE A 1 76 ? -11.203 -8.120 17.505 1.00 70.88 76 PHE A N 1
ATOM 609 C CA . PHE A 1 76 ? -11.237 -7.158 16.402 1.00 70.88 76 PHE A CA 1
ATOM 610 C C . PHE A 1 76 ? -12.332 -6.093 16.568 1.00 70.88 76 PHE A C 1
ATOM 612 O O . PHE A 1 76 ? -12.115 -4.929 16.229 1.00 70.88 76 PHE A O 1
ATOM 619 N N . ASP A 1 77 ? -13.492 -6.455 17.122 1.00 67.88 77 ASP A N 1
ATOM 620 C CA . ASP A 1 77 ? -14.590 -5.510 17.385 1.00 67.88 77 ASP A CA 1
ATOM 621 C C . ASP A 1 77 ? -14.188 -4.442 18.413 1.00 67.88 77 ASP A C 1
ATOM 623 O O . ASP A 1 77 ? -14.522 -3.267 18.254 1.00 67.88 77 ASP A O 1
ATOM 627 N N . ASP A 1 78 ? -13.442 -4.833 19.448 1.00 67.88 78 ASP A N 1
ATOM 628 C CA . ASP A 1 78 ? -12.944 -3.901 20.463 1.00 67.88 78 ASP A CA 1
ATOM 629 C C . ASP A 1 78 ? -11.763 -3.074 19.926 1.00 67.88 78 ASP A C 1
ATOM 631 O O . ASP A 1 78 ? -11.708 -1.861 20.133 1.00 67.88 78 ASP A O 1
ATOM 635 N N . LEU A 1 79 ? -10.854 -3.69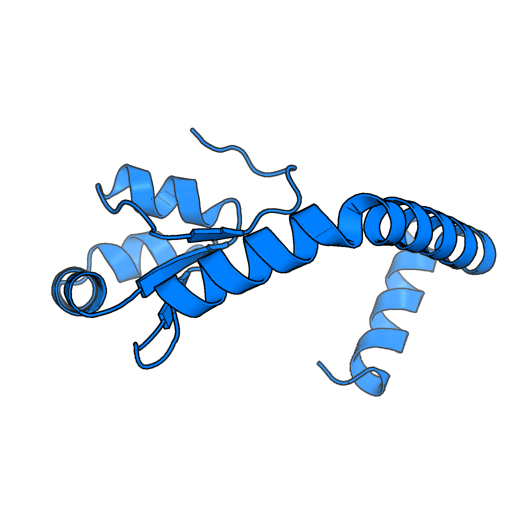0 19.159 1.00 69.69 79 LEU A N 1
ATOM 636 C CA . LEU A 1 79 ? -9.731 -2.987 18.533 1.00 69.69 79 LEU A CA 1
ATOM 637 C C . LEU A 1 79 ? -10.209 -1.959 17.499 1.00 69.69 79 LEU A C 1
ATOM 639 O O . LEU A 1 79 ? -9.775 -0.811 17.529 1.00 69.69 79 LEU A O 1
ATOM 643 N N . SER A 1 80 ? -11.130 -2.317 16.609 1.00 66.62 80 SER A N 1
ATOM 644 C CA . SER A 1 80 ? -11.574 -1.430 15.523 1.00 66.62 80 SER A CA 1
ATOM 645 C C . SER A 1 80 ? -12.267 -0.148 16.000 1.00 66.62 80 SER A C 1
ATOM 647 O O . SER A 1 80 ? -12.229 0.849 15.288 1.00 66.62 80 SER A O 1
ATOM 649 N N . ARG A 1 81 ? -12.854 -0.121 17.205 1.00 72.12 81 ARG A N 1
ATOM 650 C CA . ARG A 1 81 ? -13.508 1.087 17.748 1.00 72.12 81 ARG A CA 1
ATOM 651 C C . ARG A 1 81 ? -12.532 2.169 18.196 1.00 72.12 81 ARG A C 1
ATOM 653 O O . ARG A 1 81 ? -12.844 3.352 18.073 1.00 72.12 81 ARG A O 1
ATOM 660 N N . ASP A 1 82 ? -11.376 1.763 18.710 1.00 81.06 82 ASP A N 1
ATOM 661 C CA . ASP A 1 82 ? -10.377 2.676 19.280 1.00 81.06 82 ASP A CA 1
ATOM 662 C C . ASP A 1 82 ? -9.210 2.962 18.316 1.00 81.06 82 ASP A C 1
ATOM 664 O O . ASP A 1 82 ? -8.341 3.791 18.602 1.00 81.06 82 ASP A O 1
ATOM 668 N N . HIS A 1 83 ? -9.184 2.286 17.165 1.00 89.50 83 HIS A N 1
ATOM 669 C CA . HIS A 1 83 ? -8.101 2.344 16.188 1.00 89.50 83 HIS A CA 1
ATOM 670 C C . HIS A 1 83 ? -8.573 2.942 14.863 1.00 89.50 83 HIS A C 1
ATOM 672 O O . HIS A 1 83 ? -9.748 2.906 14.521 1.00 89.50 83 HIS A O 1
ATOM 678 N N . VAL A 1 84 ? -7.630 3.480 14.090 1.00 93.19 84 VAL A N 1
ATOM 679 C CA . VAL A 1 84 ? -7.877 3.866 12.695 1.00 93.19 84 VAL A CA 1
ATOM 680 C C . VAL A 1 84 ? -7.677 2.634 11.828 1.00 93.19 84 VAL A C 1
ATOM 682 O O . VAL A 1 84 ? -6.544 2.174 11.668 1.00 93.19 84 VAL A O 1
ATOM 685 N N . VAL A 1 85 ? -8.756 2.098 11.278 1.00 94.31 85 VAL A N 1
ATOM 686 C CA . VAL A 1 85 ? -8.743 0.951 10.379 1.00 94.31 85 VAL A CA 1
ATOM 687 C C . VAL A 1 85 ? -8.344 1.414 8.980 1.00 94.31 85 VAL A C 1
ATOM 689 O O . VAL A 1 85 ? -8.985 2.265 8.359 1.00 94.31 85 VAL A O 1
ATOM 692 N N . ILE A 1 86 ? -7.257 0.837 8.472 1.00 96.00 86 ILE A N 1
ATOM 693 C CA . ILE A 1 86 ? -6.720 1.101 7.139 1.00 96.00 86 ILE A CA 1
ATOM 694 C C . ILE A 1 86 ? -6.787 -0.193 6.337 1.00 96.00 86 ILE A C 1
ATOM 696 O O . ILE A 1 86 ? -6.139 -1.179 6.687 1.00 96.00 86 ILE A O 1
ATOM 700 N N . ALA A 1 87 ? -7.544 -0.186 5.248 1.00 95.19 87 ALA A N 1
ATOM 701 C CA . ALA A 1 87 ? -7.659 -1.320 4.345 1.00 95.19 87 ALA A CA 1
ATOM 702 C C . ALA A 1 87 ? -6.652 -1.204 3.196 1.00 95.19 87 ALA A C 1
ATOM 704 O O . ALA A 1 87 ? -6.620 -0.188 2.499 1.00 95.19 87 ALA A O 1
ATOM 705 N N . ALA A 1 88 ? -5.850 -2.247 2.981 1.00 94.81 88 ALA A N 1
ATOM 706 C CA . ALA A 1 88 ? -5.021 -2.387 1.791 1.00 94.81 88 ALA A CA 1
ATOM 707 C C . ALA A 1 88 ? -5.793 -3.156 0.710 1.00 94.81 88 ALA A C 1
ATOM 709 O O . ALA A 1 88 ? -6.025 -4.362 0.834 1.00 94.81 88 ALA A O 1
ATOM 710 N N . ASP A 1 89 ? -6.191 -2.428 -0.328 1.00 92.81 89 ASP A N 1
ATOM 711 C CA . ASP A 1 89 ? -6.814 -2.922 -1.548 1.00 92.81 89 ASP A CA 1
ATOM 712 C C . ASP A 1 89 ? -7.948 -3.936 -1.277 1.00 92.81 89 ASP A C 1
ATOM 714 O O . ASP A 1 89 ? -8.939 -3.587 -0.622 1.00 92.81 89 ASP A O 1
ATOM 718 N N . GLY A 1 90 ? -7.802 -5.200 -1.691 1.00 91.69 90 GLY A N 1
ATOM 719 C CA . GLY A 1 90 ? -8.794 -6.262 -1.513 1.00 91.69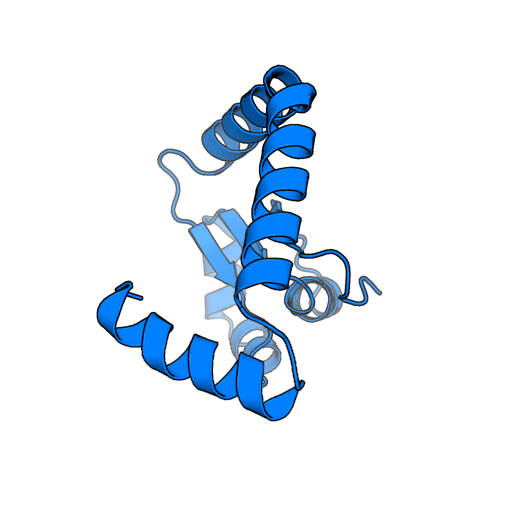 90 GLY A CA 1
ATOM 720 C C . GLY A 1 90 ? -9.203 -6.556 -0.063 1.00 91.69 90 GLY A C 1
ATOM 721 O O . GLY A 1 90 ? -10.284 -7.108 0.160 1.00 91.69 90 GLY A O 1
ATOM 722 N N . ALA A 1 91 ? -8.418 -6.134 0.938 1.00 93.56 91 ALA A N 1
ATOM 723 C CA . ALA A 1 91 ? -8.814 -6.229 2.346 1.00 93.56 91 ALA A CA 1
ATOM 724 C C . ALA A 1 91 ? -10.105 -5.446 2.631 1.00 93.56 91 ALA A C 1
ATOM 726 O O . ALA A 1 91 ? -10.886 -5.827 3.504 1.00 93.56 91 ALA A O 1
ATOM 727 N N . THR A 1 92 ? -10.356 -4.387 1.854 1.00 94.38 92 THR A N 1
ATOM 728 C CA . THR A 1 92 ? -11.575 -3.571 1.926 1.00 94.38 92 THR A CA 1
ATOM 729 C C . THR A 1 92 ? -12.819 -4.445 1.812 1.00 94.38 92 THR A C 1
ATOM 731 O O . THR A 1 92 ? -13.732 -4.339 2.625 1.00 94.38 92 THR A O 1
ATOM 734 N N . SER A 1 93 ? -12.832 -5.376 0.860 1.00 92.88 93 SER A N 1
ATOM 735 C CA . SER A 1 93 ? -13.975 -6.257 0.620 1.00 92.88 93 SER A CA 1
ATOM 736 C C . SER A 1 93 ? -14.225 -7.218 1.789 1.00 92.88 93 SER A C 1
ATOM 738 O O . SER A 1 93 ? -15.377 -7.468 2.142 1.00 92.88 93 SER A O 1
ATOM 740 N N . ALA A 1 94 ? -13.172 -7.721 2.440 1.00 91.75 94 ALA A N 1
ATOM 741 C CA . ALA A 1 94 ? -13.306 -8.557 3.636 1.00 91.75 94 ALA A CA 1
ATOM 742 C C . ALA A 1 94 ? -13.844 -7.768 4.845 1.00 91.75 94 ALA A C 1
ATOM 744 O O . ALA A 1 94 ? -14.717 -8.264 5.558 1.00 91.75 94 ALA A O 1
ATOM 745 N N . LEU A 1 95 ? -13.375 -6.533 5.047 1.00 92.19 95 LEU A N 1
ATOM 746 C CA . LEU A 1 95 ? -13.854 -5.649 6.115 1.00 92.19 95 LEU A CA 1
ATOM 747 C C . LEU A 1 95 ? -15.333 -5.288 5.921 1.00 92.19 95 LEU A C 1
ATOM 749 O O . LEU A 1 95 ? -16.142 -5.486 6.829 1.00 92.19 95 LEU A O 1
ATOM 753 N N . LEU A 1 96 ? -15.712 -4.868 4.710 1.00 92.00 96 LEU A N 1
ATOM 754 C CA . LEU A 1 96 ? -17.091 -4.494 4.388 1.00 92.00 96 LEU A CA 1
ATOM 755 C C . LEU A 1 96 ? -18.070 -5.666 4.557 1.00 92.00 96 LEU A C 1
ATOM 757 O O . LEU A 1 96 ? -19.164 -5.470 5.087 1.00 92.00 96 LEU A O 1
ATOM 761 N N . ARG A 1 97 ? -17.683 -6.897 4.182 1.00 90.81 97 ARG A N 1
ATOM 762 C CA . ARG A 1 97 ? -18.507 -8.104 4.411 1.00 90.81 97 ARG A CA 1
ATOM 763 C C . ARG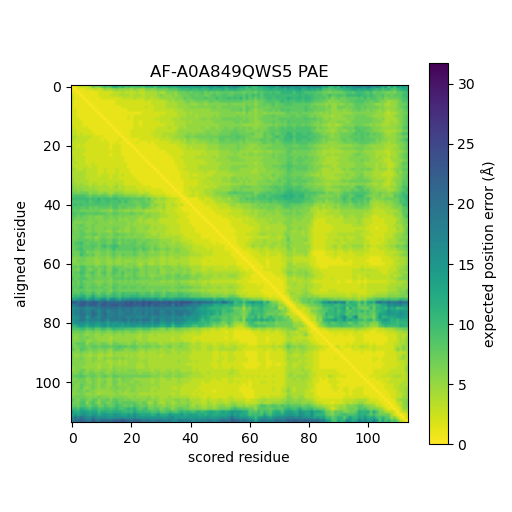 A 1 97 ? -18.788 -8.378 5.889 1.00 90.81 97 ARG A C 1
ATOM 765 O O . ARG A 1 97 ? -19.805 -8.991 6.200 1.00 90.81 97 ARG A O 1
ATOM 772 N N . ASN A 1 98 ? -17.916 -7.920 6.782 1.00 89.25 98 ASN A N 1
ATOM 773 C CA . ASN A 1 98 ? -18.079 -8.036 8.229 1.00 89.25 98 ASN A CA 1
ATOM 774 C C . ASN A 1 98 ? -18.601 -6.732 8.864 1.00 89.25 98 ASN A C 1
ATOM 776 O O . ASN A 1 98 ? -18.494 -6.555 10.070 1.00 89.25 98 ASN A O 1
ATOM 780 N N . ALA A 1 99 ? -19.192 -5.834 8.064 1.00 89.56 99 ALA A N 1
ATOM 781 C CA . ALA A 1 99 ? -19.761 -4.556 8.501 1.00 89.56 99 ALA A CA 1
ATOM 782 C C . ALA A 1 99 ? -18.752 -3.580 9.140 1.00 89.56 99 ALA A C 1
ATOM 784 O O . ALA A 1 99 ? -19.137 -2.709 9.920 1.00 89.56 99 ALA A O 1
ATOM 785 N N . ILE A 1 100 ? -17.474 -3.684 8.764 1.00 89.56 100 ILE A N 1
ATOM 786 C CA . ILE A 1 100 ? -16.410 -2.778 9.200 1.00 89.56 100 ILE A CA 1
ATOM 787 C C . ILE A 1 100 ? -16.106 -1.806 8.067 1.00 89.56 100 ILE A C 1
ATOM 789 O O . ILE A 1 100 ? -15.739 -2.212 6.963 1.00 89.56 100 ILE A O 1
ATOM 793 N N . ILE A 1 101 ? -16.272 -0.513 8.338 1.00 91.62 101 ILE A N 1
ATOM 794 C CA . ILE A 1 101 ? -15.993 0.556 7.379 1.00 91.62 101 ILE A CA 1
ATOM 795 C C . ILE A 1 101 ? -14.605 1.114 7.703 1.00 91.62 101 ILE A C 1
ATOM 797 O O . ILE A 1 101 ? -14.456 1.711 8.763 1.00 91.62 101 ILE A O 1
ATOM 801 N N . PRO A 1 102 ? -13.594 0.930 6.837 1.00 93.00 102 PRO A N 1
ATOM 802 C CA . PRO A 1 102 ? -12.273 1.496 7.076 1.00 93.00 102 PRO A CA 1
ATOM 803 C C . PRO A 1 102 ? -12.284 3.023 6.930 1.00 93.00 102 PRO A C 1
ATOM 805 O O . PRO A 1 102 ? -12.926 3.570 6.031 1.00 93.00 102 PRO A O 1
ATOM 808 N N . GLU A 1 103 ? -11.500 3.719 7.754 1.00 94.00 103 GLU A N 1
ATOM 809 C CA . GLU A 1 103 ? -11.305 5.170 7.636 1.00 94.00 103 GLU A CA 1
ATOM 810 C C . GLU A 1 103 ? -10.477 5.547 6.404 1.00 94.00 103 GLU A C 1
ATOM 812 O O . GLU A 1 103 ? -10.591 6.665 5.889 1.00 94.00 103 GLU A O 1
ATOM 817 N N . LEU A 1 104 ? -9.602 4.637 5.967 1.00 94.69 104 LEU A N 1
ATOM 818 C CA . LEU A 1 104 ? -8.715 4.810 4.824 1.00 94.69 104 LEU A CA 1
ATOM 819 C C . LEU A 1 104 ? -8.669 3.526 3.996 1.00 94.69 104 LEU A C 1
ATOM 821 O O . LEU A 1 104 ? -8.425 2.443 4.524 1.00 94.69 104 LEU A O 1
ATOM 825 N N . VAL A 1 105 ? -8.830 3.676 2.684 1.00 94.19 105 VAL A N 1
ATOM 826 C CA . VAL A 1 105 ? -8.549 2.629 1.698 1.00 94.19 105 VAL A CA 1
ATOM 827 C C . VAL A 1 105 ? -7.308 3.045 0.921 1.00 94.19 105 VAL A C 1
ATOM 829 O O . VAL A 1 105 ? -7.246 4.158 0.395 1.00 94.19 105 VAL A O 1
ATOM 832 N N . VAL A 1 106 ? -6.317 2.162 0.869 1.00 93.75 106 VAL A N 1
ATOM 833 C CA . VAL A 1 106 ? -5.089 2.336 0.089 1.00 93.75 106 VAL A CA 1
ATOM 834 C C . VAL A 1 106 ? -5.099 1.288 -1.007 1.00 93.75 106 VAL A C 1
ATOM 836 O O . VAL A 1 106 ? -5.137 0.103 -0.702 1.00 93.75 106 VAL A O 1
ATOM 839 N N . SER A 1 107 ? -5.093 1.712 -2.265 1.00 90.81 107 SER A N 1
ATOM 840 C CA . SER A 1 107 ? -5.197 0.816 -3.416 1.00 90.81 107 SER A CA 1
ATOM 841 C C . SER A 1 107 ? -4.369 1.364 -4.577 1.00 90.81 107 SER A C 1
ATOM 843 O O . SER A 1 107 ? -4.254 2.579 -4.762 1.00 90.81 107 SER A O 1
ATOM 845 N N . ASP A 1 108 ? -3.791 0.449 -5.335 1.00 89.38 108 ASP A N 1
ATOM 846 C CA . ASP A 1 108 ? -3.198 0.602 -6.664 1.00 89.38 108 ASP A CA 1
ATOM 847 C C . ASP A 1 108 ? -4.245 0.542 -7.793 1.00 89.38 108 ASP A C 1
ATOM 849 O O . ASP A 1 108 ? -3.901 0.685 -8.966 1.00 89.38 108 ASP A O 1
ATOM 853 N N . LEU A 1 109 ? -5.531 0.493 -7.422 1.00 84.44 109 LEU A N 1
ATOM 854 C CA . LEU A 1 109 ? -6.717 0.585 -8.277 1.00 84.44 109 LEU A CA 1
ATOM 855 C C . LEU A 1 109 ? -6.954 -0.630 -9.185 1.00 84.44 109 LEU A C 1
ATOM 857 O O . LEU A 1 109 ? -7.678 -0.511 -10.176 1.00 84.44 109 LEU A O 1
ATOM 861 N N . ASP A 1 110 ? -6.388 -1.786 -8.849 1.00 82.50 110 ASP A N 1
ATOM 862 C CA . ASP A 1 110 ? -6.638 -3.059 -9.533 1.00 82.50 110 ASP A CA 1
ATOM 863 C C . ASP A 1 110 ? -7.545 -4.015 -8.728 1.00 82.50 110 ASP A C 1
ATOM 865 O O . ASP A 1 110 ? -8.099 -4.967 -9.289 1.00 82.50 110 ASP A O 1
ATOM 869 N N . GLY A 1 111 ? -7.760 -3.739 -7.439 1.00 68.19 111 GLY A N 1
ATOM 870 C CA . GLY A 1 111 ? -8.633 -4.518 -6.574 1.00 68.19 111 GLY A CA 1
ATOM 871 C C . GLY A 1 111 ? -10.122 -4.291 -6.814 1.00 68.19 111 GLY A C 1
ATOM 872 O O . GLY A 1 111 ? -10.595 -3.196 -7.131 1.00 68.19 111 GLY A O 1
ATOM 873 N N . ASN A 1 112 ? -10.905 -5.351 -6.601 1.00 69.38 112 ASN A N 1
ATOM 874 C CA . ASN A 1 112 ? -12.357 -5.259 -6.649 1.00 69.38 112 ASN A CA 1
ATOM 875 C C . ASN A 1 112 ? -12.917 -4.753 -5.309 1.00 69.38 112 ASN A C 1
ATOM 877 O O . ASN A 1 112 ? -12.814 -5.437 -4.283 1.00 69.38 112 ASN A O 1
ATOM 881 N N . ILE A 1 113 ? -13.540 -3.574 -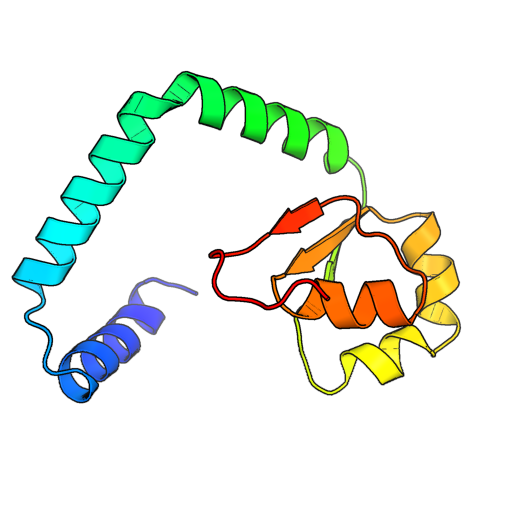5.338 1.00 63.75 113 ILE A N 1
ATOM 882 C CA . ILE A 1 113 ? -14.288 -3.002 -4.216 1.00 63.75 113 ILE A CA 1
ATOM 883 C C . ILE A 1 113 ? -15.774 -3.286 -4.478 1.00 63.75 113 ILE A C 1
ATOM 885 O O . ILE A 1 113 ? -16.424 -2.520 -5.190 1.00 63.75 113 ILE A O 1
ATOM 889 N N . ALA A 1 114 ? -16.265 -4.374 -3.864 1.00 57.00 114 ALA A N 1
ATOM 890 C CA . ALA A 1 114 ? -17.582 -5.035 -3.992 1.00 57.00 114 ALA A CA 1
ATOM 891 C C . ALA A 1 114 ? -17.583 -6.344 -4.804 1.00 57.00 114 ALA A C 1
ATOM 893 O O . ALA A 1 114 ? -17.494 -6.321 -6.050 1.00 57.00 114 ALA A O 1
#

Mean predicted aligned error: 5.55 Å

Radius of gyration: 17.94 Å; Cα contacts (8 Å, |Δi|>4): 102; chains: 1; bounding box: 39×36×41 Å

Nearest PDB structures (foldseek):
  8sd5-assembly1_A  TM=6.118E-01  e=5.333E-05  Methanocaldococcus jannaschii
  1ce8-assembly1_A  TM=6.229E-01  e=3.604E-01  Escherichia coli
  1m6v-assembly1_G  TM=6.110E-01  e=4.410E-01  Escherichia coli
  1c30-assembly1_A  TM=6.088E-01  e=1.210E+00  Escherichia coli
  5dou-assembly1_B  TM=6.126E-01  e=2.904E+00  Homo sapiens